Protein AF-A0AA38UYI7-F1 (afdb_monomer_lite)

Radius of gyration: 20.59 Å; chains: 1; bounding box: 42×34×47 Å

Organism: NCBI:txid2804962

Secondary structure (DSSP, 8-state):
-HHHHHHHHHHHHHHTSGGGGGGHHHHHHHHHHHHHHHHHHTT-S-SHHHHHHHHHHHHHHHHHHHTTHHHHS-SSSBTTBTS--HHHHHHHHHHHHHHHHTT--SSSSHHHHHHHHHTSPPPHHHHHHHHHHHT-HHHHHH-GGG-

Sequence (147 aa):
MGFLGGRQAALEKYSVHPEAEPHKSFYDERIAANGAFLTLYQGKSSKDDFFAKSHAHFNNIATFFKGPLLSYLPESGFIGGEIPGEDDYHLGAWLTRIAASVGAKNKDDAIPAFEKGFGERVPAKIVSYWKAWTERPSWIKVYPELH

Foldseek 3Di:
DCPLVVQLVVLVVVCPDPVNVVVNVVSVVSNVVSVVVVCVVVVNDDCPVVVVVVVVVLLVVLVCQQPVVVVQFDQAAESVPPDHDPVLVVVLVVLVVVQVVLPQQALVCSQVSSCNSSVHHGDPSVVRSSVNSCPDPVNCVVCVRRD

pLDDT: mean 94.64, std 4.52, range [56.12, 98.06]

Structure (mmCIF, N/CA/C/O backbone):
data_AF-A0AA38UYI7-F1
#
_entry.id   AF-A0AA38UYI7-F1
#
loop_
_atom_site.group_PDB
_atom_site.id
_atom_site.type_symbol
_atom_site.label_atom_id
_atom_site.label_alt_id
_atom_site.label_comp_id
_atom_site.label_asym_id
_atom_site.label_entity_id
_atom_site.label_seq_id
_atom_site.pdbx_PDB_ins_code
_atom_site.Cartn_x
_atom_site.Cartn_y
_atom_site.Cartn_z
_atom_site.occupancy
_atom_site.B_iso_or_equiv
_atom_site.auth_seq_id
_atom_site.auth_comp_id
_atom_site.auth_asym_id
_atom_site.auth_atom_id
_atom_site.pdbx_PDB_model_num
ATOM 1 N N . MET A 1 1 ? 18.189 9.805 -12.048 1.00 56.12 1 MET A N 1
ATOM 2 C CA . MET A 1 1 ? 17.920 8.794 -13.102 1.00 56.12 1 MET A CA 1
ATOM 3 C C . MET A 1 1 ? 18.726 7.490 -12.952 1.00 56.12 1 MET A C 1
ATOM 5 O O . MET A 1 1 ? 18.570 6.612 -13.791 1.00 56.12 1 MET A O 1
ATOM 9 N N . GLY A 1 2 ? 19.548 7.311 -11.902 1.00 73.94 2 GLY A N 1
ATOM 10 C CA . GLY A 1 2 ? 20.475 6.169 -11.807 1.00 73.94 2 GLY A CA 1
ATOM 11 C C . GLY A 1 2 ? 19.822 4.791 -11.641 1.00 73.94 2 GLY A C 1
ATOM 12 O O . GLY A 1 2 ? 20.306 3.833 -12.227 1.00 73.94 2 GLY A O 1
ATOM 13 N N . PHE A 1 3 ? 18.702 4.686 -10.915 1.00 87.31 3 PHE A N 1
ATOM 14 C CA . PHE A 1 3 ? 18.073 3.386 -10.653 1.00 87.31 3 PHE A CA 1
ATOM 15 C C . PHE A 1 3 ? 17.451 2.756 -11.911 1.00 87.31 3 PHE A C 1
ATOM 17 O O . PHE A 1 3 ? 17.897 1.700 -12.346 1.00 87.31 3 PHE A O 1
ATOM 24 N N . LEU A 1 4 ? 16.459 3.411 -12.533 1.00 93.25 4 LEU A N 1
ATOM 25 C CA . LEU A 1 4 ? 15.766 2.858 -13.708 1.00 93.25 4 LEU A CA 1
ATOM 26 C C . LEU A 1 4 ? 16.696 2.722 -14.922 1.00 93.25 4 LEU A C 1
ATOM 28 O O . LEU A 1 4 ? 16.649 1.705 -15.607 1.00 93.25 4 LEU A O 1
ATOM 32 N N . GLY A 1 5 ? 17.561 3.714 -15.164 1.00 95.25 5 GLY A N 1
ATOM 33 C CA . GLY A 1 5 ? 18.521 3.677 -16.269 1.00 95.25 5 GLY A CA 1
ATOM 34 C C . GLY A 1 5 ? 19.604 2.617 -16.072 1.00 95.25 5 GLY A C 1
ATOM 35 O O . GLY A 1 5 ? 19.860 1.828 -16.975 1.00 95.25 5 GLY A O 1
ATOM 36 N N . GLY A 1 6 ? 20.195 2.541 -14.874 1.00 95.81 6 GLY A N 1
ATOM 37 C CA . GLY A 1 6 ? 21.200 1.525 -14.554 1.00 95.81 6 GLY A CA 1
ATOM 38 C C . GLY A 1 6 ? 20.627 0.109 -14.599 1.00 95.81 6 GLY A C 1
ATOM 39 O O . GLY A 1 6 ? 21.257 -0.795 -15.143 1.00 95.81 6 GLY A O 1
ATOM 40 N N . ARG A 1 7 ? 19.395 -0.076 -14.106 1.00 95.94 7 ARG A N 1
ATOM 41 C CA . ARG A 1 7 ? 18.682 -1.353 -14.215 1.00 95.94 7 ARG A CA 1
ATOM 42 C C . ARG A 1 7 ? 18.395 -1.726 -15.666 1.00 95.94 7 ARG A C 1
ATOM 44 O O . ARG A 1 7 ? 18.592 -2.884 -16.014 1.00 95.94 7 ARG A O 1
ATOM 51 N N . GLN A 1 8 ? 17.972 -0.772 -16.498 1.00 97.56 8 GLN A N 1
ATOM 52 C CA . GLN A 1 8 ? 17.730 -1.018 -17.922 1.00 97.56 8 GLN A CA 1
ATOM 53 C C . GLN A 1 8 ? 19.004 -1.508 -18.613 1.00 97.56 8 GLN A C 1
ATOM 55 O O . GLN A 1 8 ? 19.001 -2.579 -19.212 1.00 97.56 8 GLN A O 1
ATOM 60 N N . ALA A 1 9 ? 20.107 -0.778 -18.432 1.00 97.31 9 ALA A N 1
ATOM 61 C CA . ALA A 1 9 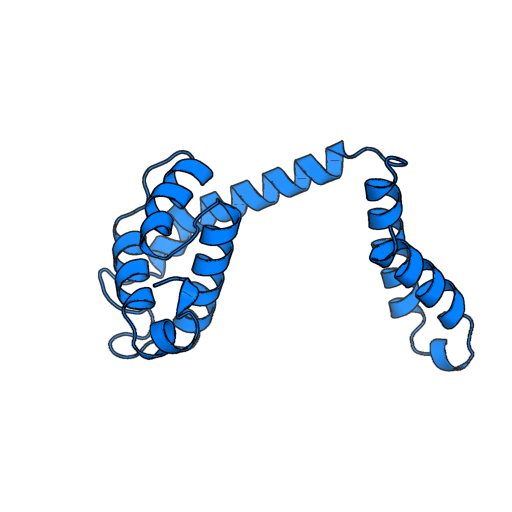? 21.397 -1.131 -19.014 1.00 97.31 9 ALA A CA 1
ATOM 62 C C . ALA A 1 9 ? 21.896 -2.505 -18.535 1.00 97.31 9 ALA A C 1
ATOM 64 O O . ALA A 1 9 ? 22.449 -3.270 -19.319 1.00 97.31 9 ALA A O 1
ATOM 65 N N . ALA A 1 10 ? 21.686 -2.843 -17.258 1.00 97.00 10 ALA A N 1
ATOM 66 C CA . ALA A 1 10 ? 22.039 -4.158 -16.730 1.00 97.00 10 ALA A CA 1
ATOM 67 C C . ALA A 1 10 ? 21.184 -5.275 -17.345 1.00 97.00 10 ALA A C 1
ATOM 69 O O . ALA A 1 10 ? 21.725 -6.309 -17.721 1.00 97.00 10 ALA A O 1
ATOM 70 N N . LEU A 1 11 ? 19.869 -5.079 -17.466 1.00 97.44 11 LEU A N 1
ATOM 71 C CA . LEU A 1 11 ? 18.978 -6.068 -18.075 1.00 97.44 11 LEU A CA 1
ATOM 72 C C . LEU A 1 11 ? 19.356 -6.331 -19.536 1.00 97.44 11 LEU A C 1
ATOM 74 O O . LEU A 1 11 ? 19.518 -7.486 -19.915 1.00 97.44 11 LEU A O 1
ATOM 78 N N . GLU A 1 12 ? 19.570 -5.274 -20.318 1.00 97.50 12 GLU A N 1
ATOM 79 C CA . GLU A 1 12 ? 19.998 -5.371 -21.718 1.00 97.50 12 GLU A CA 1
ATOM 80 C C . GLU A 1 12 ? 21.356 -6.068 -21.834 1.00 97.50 12 GLU A C 1
ATOM 82 O O . GLU A 1 12 ? 21.482 -7.039 -22.579 1.00 97.50 12 GLU A O 1
ATOM 87 N N . LYS A 1 13 ? 22.341 -5.648 -21.026 1.00 97.75 13 LYS A N 1
ATOM 88 C CA . LYS A 1 13 ? 23.672 -6.264 -20.988 1.00 97.75 13 LYS A CA 1
ATOM 89 C C . LYS A 1 13 ? 23.602 -7.751 -20.661 1.00 97.75 13 LYS A C 1
ATOM 91 O O . LYS A 1 13 ? 24.287 -8.534 -21.307 1.00 97.75 13 LYS A O 1
ATOM 96 N N . TYR A 1 14 ? 22.838 -8.132 -19.636 1.00 97.56 14 TYR A N 1
ATOM 97 C CA . TYR A 1 14 ? 22.894 -9.501 -19.140 1.00 97.56 14 TYR A CA 1
ATOM 98 C C . TYR A 1 14 ? 21.985 -10.474 -19.900 1.00 97.56 14 TYR A C 1
ATOM 100 O O . TYR A 1 14 ? 22.267 -11.667 -19.922 1.00 97.56 14 TYR A O 1
ATOM 108 N N . SER A 1 15 ? 20.939 -9.973 -20.562 1.00 97.44 15 SER A N 1
ATOM 109 C CA . SER A 1 15 ? 19.979 -10.793 -21.317 1.00 97.44 15 SER A CA 1
ATOM 110 C C . SER A 1 15 ? 20.571 -11.546 -22.514 1.00 97.44 15 SER A C 1
ATOM 112 O O . SER A 1 15 ? 19.960 -12.497 -22.989 1.00 97.44 15 SER A O 1
ATOM 114 N N . VAL A 1 16 ? 21.745 -11.131 -23.000 1.00 96.94 16 VAL A N 1
ATOM 115 C CA . VAL A 1 16 ? 22.401 -11.716 -24.182 1.00 96.94 16 VAL A CA 1
ATOM 116 C C . VAL A 1 16 ? 23.457 -12.770 -23.841 1.00 96.94 16 VAL A C 1
ATOM 118 O O . VAL A 1 16 ? 24.066 -13.333 -24.749 1.00 96.94 16 VAL A O 1
ATOM 121 N N . HIS A 1 17 ? 23.718 -13.027 -22.556 1.00 97.25 17 HIS A N 1
ATOM 122 C CA . HIS A 1 17 ? 24.643 -14.087 -22.162 1.00 97.25 17 HIS A CA 1
ATOM 123 C C . HIS A 1 17 ? 24.023 -15.477 -22.375 1.00 97.25 17 HIS A C 1
ATOM 125 O O . HIS A 1 17 ? 22.813 -15.626 -22.196 1.00 97.25 17 HIS A O 1
ATOM 131 N N . PRO A 1 18 ? 24.830 -16.513 -22.673 1.00 97.38 18 PRO A N 1
ATOM 132 C CA . PRO A 1 18 ? 24.338 -17.889 -22.792 1.00 97.38 18 PRO A CA 1
ATOM 133 C C . PRO A 1 18 ? 23.558 -18.366 -21.556 1.00 97.38 18 PRO A C 1
ATOM 135 O O . PRO A 1 18 ? 22.539 -19.038 -21.670 1.00 97.38 18 PRO A O 1
ATOM 138 N N . GLU A 1 19 ? 23.978 -17.957 -20.358 1.00 96.50 19 GLU A N 1
ATOM 139 C CA . GLU A 1 19 ? 23.327 -18.309 -19.093 1.00 96.50 19 GLU A CA 1
ATOM 140 C C . GLU A 1 19 ? 21.924 -17.696 -18.937 1.00 96.50 19 GLU A C 1
ATOM 142 O O . GLU A 1 19 ? 21.135 -18.158 -18.112 1.00 96.50 19 GLU A O 1
ATOM 147 N N . ALA A 1 20 ? 21.593 -16.661 -19.716 1.00 95.62 20 ALA A N 1
ATOM 148 C CA . ALA A 1 20 ? 20.277 -16.029 -19.709 1.00 95.62 20 ALA A CA 1
ATOM 149 C C . ALA A 1 20 ? 19.260 -16.751 -20.607 1.00 95.62 20 ALA A C 1
ATOM 151 O O . ALA A 1 20 ? 18.060 -16.511 -20.466 1.00 95.62 20 ALA A O 1
ATOM 152 N N . GLU A 1 21 ? 19.705 -17.648 -21.494 1.00 96.38 21 GLU A N 1
ATOM 153 C CA . GLU A 1 21 ? 18.848 -18.342 -22.462 1.00 96.38 21 GLU A CA 1
ATOM 154 C C . GLU A 1 21 ? 17.688 -19.116 -21.799 1.00 96.38 21 GLU A C 1
ATOM 156 O O . GLU A 1 21 ? 16.538 -18.904 -22.199 1.00 96.38 21 GLU A O 1
ATOM 161 N N . PRO A 1 22 ? 17.898 -19.886 -20.706 1.00 98.06 22 PRO A N 1
ATOM 162 C CA . PRO A 1 22 ? 16.802 -20.550 -19.990 1.00 98.06 22 PRO A CA 1
ATOM 163 C C . PRO A 1 22 ? 15.818 -19.579 -19.315 1.00 98.06 22 PRO A C 1
ATOM 165 O O . PRO A 1 22 ? 14.724 -19.972 -18.912 1.00 98.06 22 PRO A O 1
ATOM 168 N N . HIS A 1 23 ? 16.197 -18.306 -19.172 1.00 97.12 23 HIS A N 1
ATOM 169 C CA . HIS A 1 23 ? 15.441 -17.259 -18.484 1.00 97.12 23 HIS A CA 1
ATOM 170 C C . HIS A 1 23 ? 14.968 -16.152 -19.430 1.00 97.12 23 HIS A C 1
ATOM 172 O O . HIS A 1 23 ? 14.602 -15.065 -18.975 1.00 97.12 23 HIS A O 1
ATOM 178 N N . LYS A 1 24 ? 14.941 -16.411 -20.741 1.00 96.19 24 LYS A N 1
ATOM 179 C CA . LYS A 1 24 ? 14.618 -15.399 -21.750 1.00 96.19 24 LYS A CA 1
ATOM 180 C C . LYS A 1 24 ? 13.301 -14.660 -21.475 1.00 96.19 24 LYS A C 1
ATOM 182 O O . LYS A 1 24 ? 13.294 -13.434 -21.507 1.00 96.19 24 LYS A O 1
ATOM 187 N N . SER A 1 25 ? 12.229 -15.377 -21.116 1.00 97.50 25 SER A N 1
ATOM 188 C CA . SER A 1 25 ? 10.927 -14.755 -20.789 1.00 97.50 25 SER A CA 1
ATOM 189 C C . SER A 1 25 ? 11.048 -13.746 -19.650 1.00 97.50 25 SER A C 1
ATOM 191 O O . SER A 1 25 ? 10.542 -12.632 -19.743 1.00 97.50 25 SER A O 1
ATOM 193 N N . PHE A 1 26 ? 11.787 -14.102 -18.593 1.00 96.62 26 PHE A N 1
ATOM 194 C CA . PHE A 1 26 ? 12.014 -13.200 -17.470 1.00 96.62 26 PHE A CA 1
ATOM 195 C C . PHE A 1 26 ? 12.744 -11.931 -17.920 1.00 96.62 26 PHE A C 1
ATOM 197 O O . PHE A 1 26 ? 12.328 -10.831 -17.563 1.00 96.62 26 PHE A O 1
ATOM 204 N N . TYR A 1 27 ? 13.819 -12.053 -18.704 1.00 98.00 27 TYR A N 1
ATOM 205 C CA . TYR A 1 27 ? 14.550 -10.879 -19.184 1.00 98.00 27 TYR A CA 1
ATOM 206 C C . TYR A 1 27 ? 13.692 -9.999 -20.091 1.00 98.00 27 TYR A C 1
ATOM 208 O O . TYR A 1 27 ? 13.635 -8.793 -19.854 1.00 98.00 27 TYR A O 1
ATOM 216 N N . ASP A 1 28 ? 12.983 -10.586 -21.054 1.00 97.69 28 ASP A N 1
ATOM 217 C CA . ASP A 1 28 ? 12.119 -9.851 -21.982 1.00 97.69 28 ASP A CA 1
ATOM 218 C C . ASP A 1 28 ? 11.036 -9.060 -21.223 1.00 97.69 28 ASP A C 1
ATOM 220 O O . ASP A 1 28 ? 10.878 -7.852 -21.425 1.00 97.69 28 ASP A O 1
ATOM 224 N N . GLU A 1 29 ? 10.352 -9.703 -20.270 1.00 97.75 29 GLU A N 1
ATOM 225 C CA . GLU A 1 29 ? 9.341 -9.058 -19.424 1.00 97.75 29 GLU A CA 1
ATOM 226 C C . GLU A 1 29 ? 9.934 -7.929 -18.572 1.00 97.75 29 GLU A C 1
ATOM 228 O O . GLU A 1 29 ? 9.344 -6.851 -18.444 1.00 97.75 29 GLU A O 1
ATOM 233 N N . ARG A 1 30 ? 11.116 -8.145 -17.979 1.00 97.12 30 ARG A N 1
ATOM 234 C CA . ARG A 1 30 ? 11.768 -7.140 -17.127 1.00 97.12 30 ARG A CA 1
ATOM 235 C C . ARG A 1 30 ? 12.294 -5.955 -17.928 1.00 97.12 30 ARG A C 1
ATOM 237 O O . ARG A 1 30 ? 12.166 -4.832 -17.438 1.00 97.12 30 ARG A O 1
ATOM 244 N N . ILE A 1 31 ? 12.848 -6.184 -19.119 1.00 97.88 31 ILE A N 1
ATOM 245 C CA . ILE A 1 31 ? 13.292 -5.139 -20.055 1.00 97.88 31 ILE A CA 1
ATOM 246 C C . ILE A 1 31 ? 12.096 -4.283 -20.464 1.00 97.88 31 ILE A C 1
ATOM 248 O O . ILE A 1 31 ? 12.159 -3.059 -20.344 1.00 97.88 31 ILE A O 1
ATOM 252 N N . ALA A 1 32 ? 10.992 -4.915 -20.874 1.00 97.44 32 ALA A N 1
ATOM 253 C CA . ALA A 1 32 ? 9.780 -4.208 -21.273 1.00 97.44 32 ALA A CA 1
ATOM 254 C C . ALA A 1 32 ? 9.202 -3.378 -20.116 1.00 97.44 32 ALA A C 1
ATOM 256 O O . ALA A 1 32 ? 8.969 -2.176 -20.263 1.00 97.44 32 ALA A O 1
ATOM 257 N N . ALA A 1 33 ? 9.032 -3.988 -18.938 1.00 94.62 33 ALA A N 1
ATOM 258 C CA . ALA A 1 33 ? 8.463 -3.308 -17.779 1.00 94.62 33 ALA A CA 1
ATOM 259 C C . ALA A 1 33 ? 9.343 -2.143 -17.297 1.00 94.62 33 ALA A C 1
ATOM 261 O O . ALA A 1 33 ? 8.849 -1.032 -17.098 1.00 94.62 33 ALA A O 1
ATOM 262 N N . ASN A 1 34 ? 10.650 -2.362 -17.118 1.00 96.69 34 ASN A N 1
ATOM 263 C CA . ASN A 1 34 ? 11.556 -1.317 -16.640 1.00 96.69 34 ASN A CA 1
ATOM 264 C C . ASN A 1 34 ? 11.719 -0.185 -17.671 1.00 96.69 34 ASN A C 1
ATOM 266 O O . ASN A 1 34 ? 11.722 0.986 -17.284 1.00 96.69 34 ASN A O 1
ATOM 270 N N . GLY A 1 35 ? 11.777 -0.513 -18.966 1.00 95.75 35 GLY A N 1
ATOM 271 C CA . GLY A 1 35 ? 11.837 0.460 -20.057 1.00 95.75 35 GLY A CA 1
ATOM 272 C C . GLY A 1 35 ? 10.589 1.343 -20.134 1.00 95.75 35 GLY A C 1
ATOM 273 O O . GLY A 1 35 ? 10.704 2.563 -20.282 1.00 95.75 35 GLY A O 1
ATOM 274 N N . ALA A 1 36 ? 9.398 0.767 -19.941 1.00 92.75 36 ALA A N 1
ATOM 275 C CA . ALA A 1 36 ? 8.148 1.526 -19.866 1.00 92.75 36 ALA A CA 1
ATOM 276 C C . ALA A 1 36 ? 8.162 2.545 -18.709 1.00 92.75 36 ALA A C 1
ATOM 278 O O . ALA A 1 36 ? 7.831 3.714 -18.899 1.00 92.75 36 ALA A O 1
ATOM 279 N N . PHE A 1 37 ? 8.631 2.156 -17.518 1.00 92.19 37 PHE A N 1
ATOM 280 C CA . PHE A 1 37 ? 8.777 3.105 -16.406 1.00 92.19 37 PHE A CA 1
ATOM 281 C C . PHE A 1 37 ? 9.868 4.153 -16.650 1.00 92.19 37 PHE A C 1
ATOM 283 O O . PHE A 1 37 ? 9.702 5.317 -16.280 1.00 92.19 37 PHE A O 1
ATOM 290 N N . LEU A 1 38 ? 10.986 3.768 -17.270 1.00 94.75 38 LEU A N 1
ATOM 291 C CA . LEU A 1 38 ? 12.079 4.689 -17.578 1.00 94.75 38 LEU A CA 1
ATOM 292 C C . LEU A 1 38 ? 11.636 5.775 -18.564 1.00 94.75 38 LEU A C 1
ATOM 294 O O . LEU A 1 38 ? 11.936 6.948 -18.349 1.00 94.75 38 LEU A O 1
ATOM 298 N N . THR A 1 39 ? 10.910 5.399 -19.617 1.00 94.31 39 THR A N 1
ATOM 299 C CA . THR A 1 39 ? 10.382 6.347 -20.611 1.00 94.31 39 THR A CA 1
ATOM 300 C C . THR A 1 39 ? 9.366 7.306 -19.996 1.00 94.31 39 THR A C 1
ATOM 302 O O . THR A 1 39 ? 9.479 8.514 -20.222 1.00 94.31 39 THR A O 1
ATOM 305 N N . LEU A 1 40 ? 8.474 6.809 -19.132 1.00 93.25 40 LEU A N 1
ATOM 306 C CA . LEU A 1 40 ? 7.562 7.638 -18.342 1.00 93.25 40 LEU A CA 1
ATOM 307 C C . LEU A 1 40 ? 8.324 8.652 -17.476 1.00 93.25 40 LEU A C 1
ATOM 309 O O . LEU A 1 40 ? 8.038 9.847 -17.519 1.00 93.25 40 LEU A O 1
ATOM 313 N N . TYR A 1 41 ? 9.337 8.199 -16.732 1.00 90.75 41 TYR A N 1
ATOM 314 C CA . TYR A 1 41 ? 10.132 9.064 -15.851 1.00 90.75 41 TYR A CA 1
ATOM 315 C C . TYR A 1 41 ? 10.956 10.107 -16.623 1.00 90.75 41 TYR A C 1
ATOM 317 O O . TYR A 1 41 ? 11.226 11.196 -16.122 1.00 90.75 41 TYR A O 1
ATOM 325 N N . GLN A 1 42 ? 11.364 9.780 -17.849 1.00 92.81 42 GLN A N 1
ATOM 326 C CA . GLN A 1 42 ? 12.060 10.698 -18.751 1.00 92.81 42 GLN A CA 1
ATOM 327 C C . GLN A 1 42 ? 11.113 11.674 -19.469 1.00 92.81 42 GLN A C 1
ATOM 329 O O . GLN A 1 42 ? 11.592 12.498 -20.246 1.00 92.81 42 GLN A O 1
ATOM 334 N N . GLY A 1 43 ? 9.795 11.583 -19.249 1.00 92.31 43 GLY A N 1
ATOM 335 C CA . GLY A 1 43 ? 8.799 12.402 -19.945 1.00 92.31 43 GLY A CA 1
ATOM 336 C C . GLY A 1 43 ? 8.684 12.084 -21.439 1.00 92.31 43 GLY A C 1
ATOM 337 O O . GLY A 1 43 ? 8.235 12.925 -22.210 1.00 92.31 43 GLY A O 1
ATOM 338 N N . LYS A 1 44 ? 9.121 10.890 -21.857 1.00 93.75 44 LYS A N 1
ATOM 339 C CA . LYS A 1 44 ? 9.115 10.443 -23.261 1.00 93.75 44 LYS A CA 1
ATOM 340 C C . LYS A 1 44 ? 7.851 9.678 -23.649 1.00 93.75 44 LYS A C 1
ATOM 342 O O . LYS A 1 44 ? 7.671 9.367 -24.821 1.00 93.75 44 LYS A O 1
ATOM 347 N N . SER A 1 45 ? 6.992 9.365 -22.685 1.00 91.62 45 SER A N 1
ATOM 348 C CA . SER A 1 45 ? 5.671 8.780 -22.906 1.00 91.62 45 SER A CA 1
ATOM 349 C C . SER A 1 45 ? 4.605 9.627 -22.216 1.00 91.62 45 SER A C 1
ATOM 351 O O . SER A 1 45 ? 4.905 10.334 -21.249 1.00 91.62 45 SER A O 1
ATOM 353 N N . SER A 1 46 ? 3.353 9.538 -22.680 1.00 92.44 46 SER A N 1
ATOM 354 C CA . SER A 1 46 ? 2.237 10.125 -21.933 1.00 92.44 46 SER A CA 1
ATOM 355 C C . SER A 1 46 ? 2.143 9.495 -20.538 1.00 92.44 46 SER A C 1
ATOM 357 O O . SER A 1 46 ? 2.443 8.314 -20.341 1.00 92.44 46 SER A O 1
ATOM 359 N N . LYS A 1 47 ? 1.733 10.314 -19.570 1.00 93.44 47 LYS A N 1
ATOM 360 C CA . LYS A 1 47 ? 1.467 9.920 -18.183 1.00 93.44 47 LYS A CA 1
ATOM 361 C C . LYS A 1 47 ? -0.015 9.670 -17.911 1.00 93.44 47 LYS A C 1
ATOM 363 O O . LYS A 1 47 ? -0.349 9.242 -16.810 1.00 93.44 47 LYS A O 1
ATOM 368 N N . ASP A 1 48 ? -0.881 9.922 -18.889 1.00 93.81 48 ASP A N 1
ATOM 369 C CA . ASP A 1 48 ? -2.332 9.941 -18.691 1.00 93.81 48 ASP A CA 1
ATOM 370 C C . ASP A 1 48 ? -2.851 8.563 -18.281 1.00 93.81 48 ASP A C 1
ATOM 372 O O . ASP A 1 48 ? -3.479 8.437 -17.234 1.00 93.81 48 ASP A O 1
ATOM 376 N N . ASP A 1 49 ? -2.482 7.509 -19.014 1.00 91.06 49 ASP A N 1
ATOM 377 C CA . ASP A 1 49 ? -2.856 6.130 -18.674 1.00 91.06 49 ASP A CA 1
ATOM 378 C C . ASP A 1 49 ? -2.298 5.687 -17.318 1.00 91.06 49 ASP A C 1
ATOM 380 O O . ASP A 1 49 ? -2.953 4.960 -16.567 1.00 91.06 49 ASP A O 1
ATOM 384 N N . PHE A 1 50 ? -1.077 6.119 -16.989 1.00 91.38 50 PHE A N 1
ATOM 385 C CA . PHE A 1 50 ? -0.455 5.805 -15.707 1.00 91.38 50 PHE A CA 1
ATOM 386 C C . PHE A 1 50 ? -1.226 6.455 -14.552 1.00 91.38 50 PHE A C 1
ATOM 388 O O . PHE A 1 50 ? -1.528 5.792 -13.557 1.00 91.38 50 PHE A O 1
ATOM 395 N N . PHE A 1 51 ? -1.593 7.730 -14.689 1.00 94.44 51 PHE A N 1
ATOM 396 C CA . PHE A 1 51 ? -2.402 8.431 -13.697 1.00 94.44 51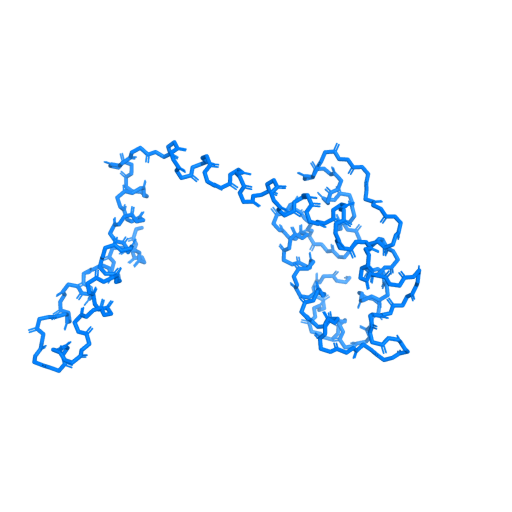 PHE A CA 1
ATOM 397 C C . PHE A 1 51 ? -3.826 7.893 -13.626 1.00 94.44 51 PHE A C 1
ATOM 399 O O . PHE A 1 51 ? -4.307 7.653 -12.522 1.00 94.44 51 PHE A O 1
ATOM 406 N N . ALA A 1 52 ? -4.469 7.602 -14.757 1.00 96.12 52 ALA A N 1
ATOM 407 C CA . ALA A 1 52 ? -5.793 6.989 -14.787 1.00 96.12 52 ALA A CA 1
ATOM 408 C C . ALA A 1 52 ? -5.811 5.653 -14.023 1.00 96.12 52 ALA A C 1
ATOM 410 O O . ALA A 1 52 ? -6.655 5.453 -13.147 1.00 96.12 52 ALA A O 1
ATOM 411 N N . LYS A 1 53 ? -4.831 4.771 -14.268 1.00 95.31 53 LYS A N 1
ATOM 412 C CA . LYS A 1 53 ? -4.686 3.505 -13.527 1.00 95.31 53 LYS A CA 1
ATOM 413 C C . LYS A 1 53 ? -4.381 3.727 -12.047 1.00 95.31 53 LYS A C 1
ATOM 415 O O . LYS A 1 53 ? -4.959 3.050 -11.202 1.00 95.31 53 LYS A O 1
ATOM 420 N N . SER A 1 54 ? -3.516 4.687 -11.725 1.00 94.06 54 SER A N 1
ATOM 421 C CA . SER A 1 54 ? -3.175 5.019 -10.335 1.00 94.06 54 SER A CA 1
ATOM 422 C C . SER A 1 54 ? -4.398 5.513 -9.555 1.00 94.06 54 SER A C 1
ATOM 424 O O . SER A 1 54 ? -4.648 5.048 -8.444 1.00 94.06 54 SER A O 1
ATOM 426 N N . HIS A 1 55 ? -5.206 6.389 -10.158 1.00 95.19 55 HIS A N 1
ATOM 427 C CA . HIS A 1 55 ? -6.473 6.843 -9.587 1.00 95.19 55 HIS A CA 1
ATOM 428 C C . HIS A 1 55 ? -7.470 5.693 -9.428 1.00 95.19 55 HIS A C 1
ATOM 430 O O . HIS A 1 55 ? -8.067 5.556 -8.364 1.00 95.19 55 HIS A O 1
ATOM 436 N N . ALA A 1 56 ? -7.611 4.825 -10.434 1.00 97.38 56 ALA A N 1
ATOM 437 C CA . ALA A 1 56 ? -8.484 3.655 -10.341 1.00 97.38 56 ALA A CA 1
ATOM 438 C C . ALA A 1 56 ? -8.067 2.711 -9.198 1.00 97.38 56 ALA A C 1
ATOM 440 O O . ALA A 1 56 ? -8.908 2.281 -8.412 1.00 97.38 56 ALA A O 1
ATOM 441 N N . HIS A 1 57 ? -6.770 2.430 -9.048 1.00 96.12 57 HIS A N 1
ATOM 442 C CA . HIS A 1 57 ? -6.260 1.621 -7.939 1.00 96.12 57 HIS A CA 1
ATOM 443 C C . HIS A 1 57 ? -6.525 2.266 -6.578 1.00 96.12 57 HIS A C 1
ATOM 445 O O . HIS A 1 57 ? -6.987 1.585 -5.663 1.00 96.12 57 HIS A O 1
ATOM 451 N N . PHE A 1 58 ? -6.290 3.572 -6.451 1.00 95.31 58 PHE A N 1
ATOM 452 C CA . PHE A 1 58 ? -6.568 4.296 -5.214 1.00 95.31 58 PHE A CA 1
ATOM 453 C C . PHE A 1 58 ? -8.065 4.274 -4.857 1.00 95.31 58 PHE A C 1
ATOM 455 O O . PHE A 1 58 ? -8.427 3.998 -3.714 1.00 95.31 58 PHE A O 1
ATOM 462 N N . ASN A 1 59 ? -8.944 4.454 -5.845 1.00 95.62 59 ASN A N 1
ATOM 463 C CA . ASN A 1 59 ? -10.393 4.369 -5.654 1.00 95.62 59 ASN A CA 1
ATOM 464 C C . ASN A 1 59 ? -10.847 2.960 -5.246 1.00 95.62 59 ASN A C 1
ATOM 466 O O . ASN A 1 59 ? -11.724 2.817 -4.391 1.00 95.62 59 ASN A O 1
ATOM 470 N N . ASN A 1 60 ? -10.234 1.911 -5.802 1.00 97.12 60 ASN A N 1
ATOM 471 C CA . ASN A 1 60 ? -10.521 0.530 -5.408 1.00 97.12 60 ASN A CA 1
ATOM 472 C C . ASN A 1 60 ? -10.117 0.264 -3.951 1.00 97.12 60 ASN A C 1
ATOM 474 O O . ASN A 1 60 ? -10.869 -0.379 -3.222 1.00 97.12 60 ASN A O 1
ATOM 478 N N . ILE A 1 61 ? -8.973 0.799 -3.508 1.00 96.44 61 ILE A N 1
ATOM 479 C CA . ILE A 1 61 ? -8.540 0.733 -2.104 1.00 96.44 61 ILE A CA 1
ATOM 480 C C . ILE A 1 61 ? -9.564 1.420 -1.198 1.00 96.44 61 ILE A C 1
ATOM 482 O O . ILE A 1 61 ? -10.013 0.814 -0.227 1.00 96.44 61 ILE A O 1
ATOM 486 N N . ALA A 1 62 ? -9.974 2.646 -1.536 1.00 95.81 62 ALA A N 1
ATOM 487 C CA . ALA A 1 62 ? -10.973 3.384 -0.766 1.00 95.81 62 ALA A CA 1
ATOM 488 C C . ALA A 1 62 ? -12.316 2.631 -0.706 1.00 95.81 62 ALA A C 1
ATOM 490 O O . ALA A 1 62 ? -12.954 2.573 0.344 1.00 95.81 62 ALA A O 1
ATOM 491 N N . THR A 1 63 ? -12.725 2.010 -1.816 1.00 96.38 63 THR A N 1
ATOM 492 C CA . THR A 1 63 ? -13.952 1.202 -1.897 1.00 96.38 63 THR A CA 1
ATOM 493 C C . THR A 1 63 ? -13.867 -0.030 -1.002 1.00 96.38 63 THR A C 1
ATOM 495 O O . THR A 1 63 ? -14.773 -0.270 -0.206 1.00 96.38 63 THR A O 1
ATOM 498 N N . PHE A 1 64 ? -12.769 -0.789 -1.083 1.00 97.06 64 PHE A N 1
ATOM 499 C CA . PHE A 1 64 ? -12.540 -1.957 -0.234 1.00 97.06 64 PHE A CA 1
ATOM 500 C C . PHE A 1 64 ? -12.533 -1.581 1.253 1.00 97.06 64 PHE A C 1
ATOM 502 O O . PHE A 1 64 ? -13.242 -2.199 2.046 1.00 97.06 64 PHE A O 1
ATOM 509 N N . PHE A 1 65 ? -11.779 -0.534 1.604 1.00 96.56 65 PHE A N 1
ATOM 510 C CA . PHE A 1 65 ? -11.630 -0.028 2.966 1.00 96.56 65 PHE A CA 1
ATOM 511 C C . PHE A 1 65 ? -12.979 0.346 3.586 1.00 96.56 65 PHE A C 1
ATOM 513 O O . PHE A 1 65 ? -13.262 -0.042 4.713 1.00 96.56 65 PHE A O 1
ATOM 520 N N . LYS A 1 66 ? -13.834 1.065 2.850 1.00 92.94 66 LYS A N 1
ATOM 521 C CA . LYS A 1 66 ? -15.108 1.586 3.374 1.00 92.94 66 LYS A CA 1
ATOM 522 C C . LYS A 1 66 ? -16.268 0.590 3.319 1.00 92.94 66 LYS A C 1
ATOM 524 O O . LYS A 1 66 ? -17.272 0.818 3.985 1.00 92.94 66 LYS A O 1
ATOM 529 N N . GLY A 1 67 ? -16.160 -0.473 2.524 1.00 95.38 67 GLY A N 1
ATOM 530 C CA . GLY A 1 67 ? -17.240 -1.438 2.323 1.00 95.38 67 GLY A CA 1
ATOM 531 C C . GLY A 1 67 ? -16.827 -2.854 2.721 1.00 95.38 67 GLY A C 1
ATOM 532 O O . GLY A 1 67 ? -16.983 -3.213 3.888 1.00 95.38 67 GLY A O 1
ATOM 533 N N . PRO A 1 68 ? -16.311 -3.669 1.781 1.00 97.00 68 PRO A N 1
ATOM 534 C CA . PRO A 1 68 ? -15.993 -5.079 2.011 1.00 97.00 68 PRO A CA 1
ATOM 535 C C . PRO A 1 68 ? -15.186 -5.364 3.280 1.00 97.00 68 PRO A C 1
ATOM 537 O O . PRO A 1 68 ? -15.506 -6.317 3.988 1.00 97.00 68 PRO A O 1
ATOM 540 N N . LEU A 1 69 ? -14.192 -4.529 3.606 1.00 96.81 69 LEU A N 1
ATOM 541 C CA . LEU A 1 69 ? -13.359 -4.711 4.795 1.00 96.81 69 LEU A CA 1
ATOM 542 C C . LEU A 1 69 ? -14.192 -4.799 6.084 1.00 96.81 69 LEU A C 1
ATOM 544 O O . LEU A 1 69 ? -13.896 -5.608 6.958 1.00 96.81 69 LEU A O 1
ATOM 548 N N . LEU A 1 70 ? -15.275 -4.025 6.186 1.00 96.69 70 LEU A N 1
ATOM 549 C CA . LEU A 1 70 ? -16.118 -3.975 7.383 1.00 96.69 70 LEU A CA 1
ATOM 550 C C . LEU A 1 70 ? -16.799 -5.310 7.706 1.00 96.69 70 LEU A C 1
ATOM 552 O O . LEU A 1 70 ? -17.131 -5.545 8.866 1.00 96.69 70 LEU A O 1
ATOM 556 N N . SER A 1 71 ? -17.006 -6.166 6.700 1.00 96.38 71 SER A N 1
ATOM 557 C CA . SER A 1 71 ? -17.596 -7.498 6.887 1.00 96.38 71 SER A CA 1
ATOM 558 C C . SER A 1 71 ? -16.632 -8.505 7.520 1.00 96.38 71 SER A C 1
ATOM 560 O O . SER A 1 71 ? -17.084 -9.476 8.118 1.00 96.38 71 SER A O 1
ATOM 562 N N . TYR A 1 72 ? -15.324 -8.246 7.434 1.00 95.31 72 TYR A N 1
ATOM 563 C CA . TYR A 1 72 ? -14.280 -9.079 8.035 1.00 95.31 72 TYR A CA 1
ATOM 564 C C . TYR A 1 72 ? -13.876 -8.597 9.431 1.00 95.31 72 TYR A C 1
ATOM 566 O O . TYR A 1 72 ? -13.310 -9.362 10.206 1.00 95.31 72 TYR A O 1
ATOM 574 N N . LEU A 1 73 ? -14.145 -7.327 9.755 1.00 96.94 73 LEU A N 1
ATOM 575 C CA . LEU A 1 73 ? -13.748 -6.746 11.031 1.00 96.94 73 LEU A CA 1
ATOM 576 C C . LEU A 1 73 ? -14.725 -7.111 12.160 1.00 96.94 73 LEU A C 1
ATOM 578 O O . LEU A 1 73 ? -15.946 -6.941 12.001 1.00 96.94 73 LEU A O 1
ATOM 582 N N . PRO A 1 74 ? -14.210 -7.517 13.336 1.00 94.56 74 PRO A N 1
ATOM 583 C CA . PRO A 1 74 ? -15.039 -7.656 14.525 1.00 94.56 74 PRO A CA 1
ATOM 584 C C . PRO A 1 74 ? -15.566 -6.283 14.972 1.00 94.56 74 PRO A C 1
ATOM 586 O O . PRO A 1 74 ? -15.080 -5.235 14.543 1.00 94.56 74 PRO A O 1
ATOM 589 N N . GLU A 1 75 ? -16.553 -6.268 15.869 1.00 90.62 75 GLU A N 1
ATOM 590 C CA . GLU A 1 75 ? -16.987 -5.015 16.514 1.00 90.62 75 GLU A CA 1
ATOM 591 C C . GLU A 1 75 ? -15.859 -4.380 17.348 1.00 90.62 75 GLU A C 1
ATOM 593 O O . GLU A 1 75 ? -15.765 -3.158 17.456 1.00 90.62 75 GLU A O 1
ATOM 598 N N . SER A 1 76 ? -14.985 -5.215 17.915 1.00 90.12 76 SER A N 1
ATOM 599 C CA . SER A 1 76 ? -13.800 -4.808 18.669 1.00 90.12 76 SER A CA 1
ATOM 600 C C . SER A 1 76 ? -12.757 -5.924 18.687 1.00 90.12 76 SER A C 1
ATOM 602 O O . SER A 1 76 ? -13.129 -7.097 18.703 1.00 90.12 76 SER A O 1
ATOM 604 N N . GLY A 1 77 ? -11.475 -5.569 18.780 1.00 92.88 77 GLY A N 1
ATOM 605 C CA . GLY A 1 77 ? -10.374 -6.536 18.857 1.00 92.88 77 GLY A CA 1
ATOM 606 C C . GLY A 1 77 ? -9.843 -6.937 17.481 1.00 92.88 77 GLY A C 1
ATOM 607 O O . GLY A 1 77 ? -9.748 -6.093 16.589 1.00 92.88 77 GLY A O 1
ATOM 608 N N . PHE A 1 78 ? -9.475 -8.209 17.330 1.00 96.69 78 PHE A N 1
ATOM 609 C CA . PHE A 1 78 ? -8.786 -8.749 16.155 1.00 96.69 78 PHE A CA 1
ATOM 610 C C . PHE A 1 78 ? -9.661 -9.736 15.379 1.00 96.69 78 PHE A C 1
ATOM 612 O O . PHE A 1 78 ? -10.574 -10.342 15.941 1.00 96.69 78 PHE A O 1
ATOM 619 N N . ILE A 1 79 ? -9.362 -9.930 14.095 1.00 96.94 79 ILE A N 1
ATOM 620 C CA . ILE A 1 79 ? -10.003 -10.934 13.235 1.00 96.94 79 ILE A CA 1
ATOM 621 C C . ILE A 1 79 ? -9.799 -12.334 13.834 1.00 96.94 79 ILE A C 1
ATOM 623 O O . ILE A 1 79 ? -10.743 -13.117 13.907 1.00 96.94 79 ILE A O 1
ATOM 627 N N . GLY A 1 80 ? -8.599 -12.615 14.353 1.00 95.31 80 GLY A N 1
ATOM 628 C CA . GLY A 1 80 ? -8.279 -13.852 15.073 1.00 95.31 80 GLY A CA 1
ATOM 629 C C . GLY A 1 80 ? -8.925 -14.001 16.461 1.00 95.31 80 GLY A C 1
ATOM 630 O O . GLY A 1 80 ? -8.751 -15.036 17.104 1.00 95.31 80 GLY A O 1
ATOM 631 N N . GLY A 1 81 ? -9.678 -13.003 16.939 1.00 93.75 81 GLY A N 1
ATOM 632 C CA . GLY A 1 81 ? -10.302 -12.997 18.263 1.00 93.75 81 GLY A CA 1
ATOM 633 C C . GLY A 1 81 ? -9.414 -12.370 19.341 1.00 93.75 81 GLY A C 1
ATOM 634 O O . GLY A 1 81 ? -8.971 -11.231 19.203 1.00 93.75 81 GLY A O 1
ATOM 635 N N . GLU A 1 82 ? -9.192 -13.086 20.449 1.00 89.56 82 GLU A N 1
ATOM 636 C CA . GLU A 1 82 ? -8.391 -12.591 21.585 1.00 89.56 82 GLU A CA 1
ATOM 637 C C . GLU A 1 82 ? -6.926 -12.354 21.194 1.00 89.56 82 GLU A C 1
ATOM 639 O O . GLU A 1 82 ? -6.301 -11.377 21.611 1.00 89.56 82 GLU A O 1
ATOM 644 N N . ILE A 1 83 ? -6.391 -13.237 20.351 1.00 90.62 83 ILE A N 1
ATOM 645 C CA . ILE A 1 83 ? -5.027 -13.172 19.840 1.00 90.62 83 ILE A CA 1
ATOM 646 C C . ILE A 1 83 ? -5.109 -12.892 18.335 1.00 90.62 83 ILE A C 1
ATOM 648 O O . ILE A 1 83 ? -5.835 -13.597 17.635 1.00 90.62 83 ILE A O 1
ATOM 652 N N . PRO A 1 84 ? -4.373 -11.894 17.813 1.00 95.06 84 PRO A N 1
ATOM 653 C CA . PRO A 1 84 ? -4.362 -11.620 16.383 1.00 95.06 84 PRO A CA 1
ATOM 654 C C . PRO A 1 84 ? -3.798 -12.809 15.602 1.00 95.06 84 PRO A C 1
ATOM 656 O O . PRO A 1 84 ? -2.770 -13.379 15.978 1.00 95.06 84 PRO A O 1
ATOM 659 N N . GLY A 1 85 ? -4.472 -13.152 14.508 1.00 94.62 85 GLY A N 1
ATOM 660 C CA . GLY A 1 85 ? -4.091 -14.216 13.587 1.00 94.62 85 GLY A CA 1
ATOM 661 C C . GLY A 1 85 ? -3.325 -13.704 12.366 1.00 94.62 85 GLY A C 1
ATOM 662 O O . GLY A 1 85 ? -2.931 -12.539 12.290 1.00 94.62 85 GLY A O 1
ATOM 663 N N . GLU A 1 86 ? -3.130 -14.589 11.386 1.00 95.81 86 GLU A N 1
ATOM 664 C CA . GLU A 1 86 ? -2.459 -14.281 10.112 1.00 95.81 86 GLU A CA 1
ATOM 665 C C . GLU A 1 86 ? -3.096 -13.087 9.387 1.00 95.81 86 GLU A C 1
ATOM 667 O O . GLU A 1 86 ? -2.400 -12.148 8.986 1.00 95.81 86 GLU A O 1
ATOM 672 N N . ASP A 1 87 ? -4.427 -13.071 9.325 1.00 96.75 87 ASP A N 1
ATOM 673 C CA . ASP A 1 87 ? -5.204 -12.005 8.692 1.00 96.75 87 ASP A CA 1
ATOM 674 C C . ASP A 1 87 ? -4.934 -10.636 9.324 1.00 96.75 87 ASP A C 1
ATOM 676 O O . ASP A 1 87 ? -4.799 -9.633 8.618 1.00 96.75 87 ASP A O 1
ATOM 680 N N . ASP A 1 88 ? -4.772 -10.590 10.649 1.00 96.81 88 ASP A N 1
ATOM 681 C CA . ASP A 1 88 ? -4.493 -9.352 11.369 1.00 96.81 88 ASP A CA 1
ATOM 682 C C . ASP A 1 88 ? -3.107 -8.796 11.034 1.00 96.81 88 ASP A C 1
ATOM 684 O O . ASP A 1 88 ? -2.939 -7.581 10.893 1.00 96.81 88 ASP A O 1
ATOM 688 N N . TYR A 1 89 ? -2.107 -9.670 10.863 1.00 93.88 89 TYR A N 1
ATOM 689 C CA . TYR A 1 89 ? -0.762 -9.258 10.456 1.00 93.88 89 TYR A CA 1
ATOM 690 C C . TYR A 1 89 ? -0.761 -8.640 9.060 1.00 93.88 89 TYR A C 1
ATOM 692 O O . TYR A 1 89 ? -0.147 -7.585 8.855 1.00 93.88 89 TYR A O 1
ATOM 700 N N . HIS A 1 90 ? -1.469 -9.255 8.112 1.00 95.81 90 HIS A N 1
ATOM 701 C CA . HIS A 1 90 ? -1.595 -8.710 6.764 1.00 95.81 90 HIS A CA 1
ATOM 702 C C . HIS A 1 90 ? -2.378 -7.400 6.760 1.00 95.81 90 HIS A C 1
ATOM 704 O O . HIS A 1 90 ? -1.905 -6.410 6.189 1.00 95.81 90 HIS A O 1
ATOM 710 N N . LEU A 1 91 ? -3.529 -7.361 7.434 1.00 96.62 91 LEU A N 1
ATOM 711 C CA . LEU A 1 91 ? -4.376 -6.179 7.466 1.00 96.62 91 LEU A CA 1
ATOM 712 C C . LEU A 1 91 ? -3.702 -5.015 8.193 1.00 96.62 91 LEU A C 1
ATOM 714 O O . LEU A 1 91 ? -3.692 -3.901 7.676 1.00 96.62 91 LEU A O 1
ATOM 718 N N . GLY A 1 92 ? -3.096 -5.255 9.354 1.00 94.69 92 GLY A N 1
ATOM 719 C CA . GLY A 1 92 ? -2.399 -4.225 10.119 1.00 94.69 92 GLY A CA 1
ATOM 720 C C . GLY A 1 92 ? -1.238 -3.614 9.335 1.00 94.69 92 GLY A C 1
ATOM 721 O O . GLY A 1 92 ? -1.127 -2.393 9.223 1.00 94.69 92 GLY A O 1
ATOM 722 N N . ALA A 1 93 ? -0.412 -4.450 8.697 1.00 93.44 93 ALA A N 1
ATOM 723 C CA . ALA A 1 93 ? 0.695 -3.972 7.872 1.00 93.44 93 ALA A CA 1
ATOM 724 C C . ALA A 1 93 ? 0.222 -3.260 6.592 1.00 93.44 93 ALA A C 1
ATOM 726 O O . ALA A 1 93 ? 0.911 -2.366 6.087 1.00 93.44 93 ALA A O 1
ATOM 727 N N . TRP A 1 94 ? -0.923 -3.657 6.037 1.00 96.44 94 TRP A N 1
ATOM 728 C CA . TRP A 1 94 ? -1.546 -2.965 4.914 1.00 96.44 94 TRP A CA 1
ATOM 729 C C . TRP A 1 94 ? -2.088 -1.597 5.342 1.00 96.44 94 TRP A C 1
ATOM 731 O O . TRP A 1 94 ? -1.702 -0.592 4.744 1.00 96.44 94 TRP A O 1
ATOM 741 N N . LEU A 1 95 ? -2.879 -1.529 6.419 1.00 96.38 95 LEU A N 1
ATOM 742 C CA . LEU A 1 95 ? -3.454 -0.288 6.951 1.00 96.38 95 LEU A CA 1
ATOM 743 C C . LEU A 1 95 ? -2.380 0.75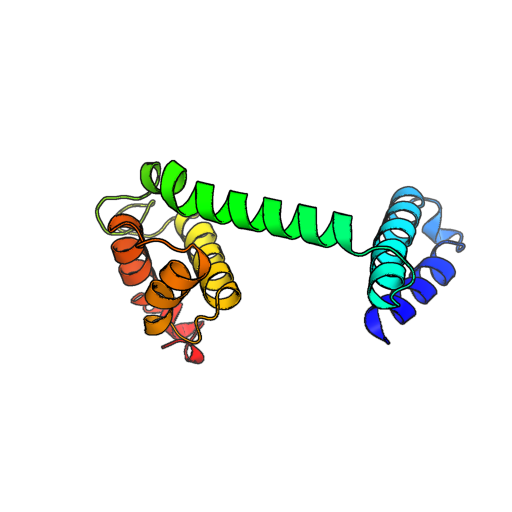6 7.246 1.00 96.38 95 LEU A C 1
ATOM 745 O O . LEU A 1 95 ? -2.523 1.899 6.821 1.00 96.38 95 LEU A O 1
ATOM 749 N N . THR A 1 96 ? -1.272 0.369 7.878 1.00 94.25 96 THR A N 1
ATOM 750 C CA . THR A 1 96 ? -0.172 1.300 8.169 1.00 94.25 96 THR A CA 1
ATOM 751 C C . THR A 1 96 ? 0.449 1.880 6.901 1.00 94.25 96 THR A C 1
ATOM 753 O O . THR A 1 96 ? 0.744 3.073 6.843 1.00 94.25 96 THR A O 1
ATOM 756 N N . ARG A 1 97 ? 0.609 1.072 5.844 1.00 94.50 97 ARG A N 1
ATOM 757 C CA . ARG A 1 97 ? 1.134 1.561 4.558 1.00 94.50 97 ARG A CA 1
ATOM 758 C C . ARG A 1 97 ? 0.149 2.482 3.851 1.00 94.50 97 ARG A C 1
ATOM 760 O O . ARG A 1 97 ? 0.576 3.479 3.268 1.00 94.50 97 ARG A O 1
ATOM 767 N N . ILE A 1 98 ? -1.146 2.173 3.903 1.00 96.31 98 ILE A N 1
ATOM 768 C CA . ILE A 1 98 ? -2.170 3.055 3.340 1.00 96.31 98 ILE A CA 1
ATOM 769 C C . ILE A 1 98 ? -2.206 4.373 4.116 1.00 96.31 98 ILE A C 1
ATOM 771 O O . ILE A 1 98 ? -2.150 5.414 3.473 1.00 96.31 98 ILE A O 1
ATOM 775 N N . ALA A 1 99 ? -2.185 4.340 5.455 1.00 96.31 99 ALA A N 1
ATOM 776 C CA . ALA A 1 99 ? -2.132 5.529 6.309 1.00 96.31 99 ALA A CA 1
ATOM 777 C C . ALA A 1 99 ? -0.955 6.437 5.923 1.00 96.31 99 ALA A C 1
ATOM 779 O O . ALA A 1 99 ? -1.147 7.618 5.636 1.00 96.31 99 ALA A O 1
ATOM 780 N N . ALA A 1 100 ? 0.252 5.872 5.820 1.00 95.00 100 ALA A N 1
ATOM 781 C CA . ALA A 1 100 ? 1.435 6.608 5.379 1.00 95.00 100 ALA A CA 1
ATOM 782 C C . ALA A 1 100 ? 1.272 7.182 3.958 1.00 95.00 100 ALA A C 1
ATOM 784 O O . ALA A 1 100 ? 1.624 8.334 3.707 1.00 95.00 100 ALA A O 1
ATOM 785 N N . SER A 1 101 ? 0.683 6.414 3.035 1.00 94.94 101 SER A N 1
ATOM 786 C CA . SER A 1 101 ? 0.451 6.846 1.647 1.00 94.94 101 SER A CA 1
ATOM 787 C C . SER A 1 101 ? -0.544 8.005 1.537 1.00 94.94 101 SER A C 1
ATOM 789 O O . SER A 1 101 ? -0.424 8.820 0.625 1.00 94.94 101 SER A O 1
ATOM 791 N N . VAL A 1 102 ? -1.501 8.106 2.466 1.00 95.75 102 VAL A N 1
ATOM 792 C CA . VAL A 1 102 ? -2.445 9.234 2.553 1.00 95.75 102 VAL A CA 1
ATOM 793 C C . VAL A 1 102 ? -1.950 10.370 3.461 1.00 95.75 102 VAL A C 1
ATOM 795 O O . VAL A 1 102 ? -2.645 11.370 3.636 1.00 95.75 102 VAL A O 1
ATOM 798 N N . GLY A 1 103 ? -0.723 10.265 3.984 1.00 96.12 103 GLY A N 1
ATOM 799 C CA . GLY A 1 103 ? -0.018 11.350 4.669 1.00 96.12 103 GLY A CA 1
ATOM 800 C C . GLY A 1 103 ? 0.027 11.266 6.196 1.00 96.12 103 GLY A C 1
ATOM 801 O O . GLY A 1 103 ? 0.429 12.247 6.824 1.00 96.12 103 GLY A O 1
ATOM 802 N N . ALA A 1 104 ? -0.357 10.139 6.799 1.00 97.38 104 ALA A N 1
ATOM 803 C CA . ALA A 1 104 ? -0.166 9.918 8.231 1.00 97.38 104 ALA A CA 1
ATOM 804 C C . ALA A 1 104 ? 1.329 9.866 8.576 1.00 97.38 104 ALA A C 1
ATOM 806 O O . ALA A 1 104 ? 2.120 9.257 7.851 1.00 97.38 104 ALA A O 1
ATOM 807 N N . LYS A 1 105 ? 1.715 10.486 9.694 1.00 95.38 105 LYS A N 1
ATOM 808 C CA . LYS A 1 105 ? 3.109 10.507 10.171 1.00 95.38 105 LYS A CA 1
ATOM 809 C C . LYS A 1 105 ? 3.345 9.624 11.392 1.00 95.38 105 LYS A C 1
ATOM 811 O O . LYS A 1 105 ? 4.475 9.233 11.644 1.00 95.38 105 LYS A O 1
ATOM 816 N N . ASN A 1 106 ? 2.288 9.329 12.133 1.00 95.25 106 ASN A N 1
ATOM 817 C CA . ASN A 1 106 ? 2.274 8.498 13.330 1.00 95.25 106 ASN A CA 1
ATOM 818 C C . ASN A 1 106 ? 0.889 7.834 13.449 1.00 95.25 106 ASN A C 1
ATOM 820 O O . ASN A 1 106 ? 0.012 8.041 12.600 1.00 95.25 106 ASN A O 1
ATOM 824 N N . LYS A 1 107 ? 0.688 7.029 14.494 1.00 94.75 107 LYS A N 1
ATOM 825 C CA . LYS A 1 107 ? -0.574 6.311 14.721 1.00 94.75 107 LYS A CA 1
ATOM 826 C C . LYS A 1 107 ? -1.782 7.225 14.953 1.00 94.75 107 LYS A C 1
ATOM 828 O O . LYS A 1 107 ? -2.889 6.856 14.560 1.00 94.75 107 LYS A O 1
ATOM 833 N N . ASP A 1 108 ? -1.575 8.388 15.567 1.00 95.81 108 ASP A N 1
ATOM 834 C CA . ASP A 1 108 ? -2.649 9.301 15.972 1.00 95.81 108 ASP A CA 1
ATOM 835 C C . ASP A 1 108 ? -3.153 10.123 14.775 1.00 95.81 108 ASP A C 1
ATOM 837 O O . ASP A 1 108 ? -4.343 10.422 14.671 1.00 95.81 108 ASP A O 1
ATOM 841 N N . ASP A 1 109 ? -2.277 10.372 13.799 1.00 96.81 109 ASP A N 1
ATOM 842 C CA . ASP A 1 109 ? -2.604 11.050 12.543 1.00 96.81 109 AS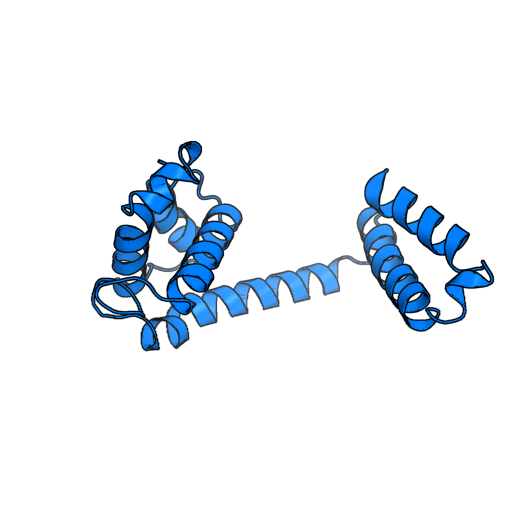P A CA 1
ATOM 843 C C . ASP A 1 109 ? -3.292 10.138 11.512 1.00 96.81 109 ASP A C 1
ATOM 845 O O . ASP A 1 109 ? -3.794 10.624 10.497 1.00 96.81 109 ASP A O 1
ATOM 849 N N . ALA A 1 110 ? -3.324 8.819 11.731 1.00 97.00 110 ALA A N 1
ATOM 850 C CA . ALA A 1 110 ? -3.805 7.866 10.732 1.00 97.00 110 ALA A CA 1
ATOM 851 C C . ALA A 1 110 ? -5.286 8.054 10.383 1.00 97.00 110 ALA A C 1
ATOM 853 O O . ALA A 1 110 ? -5.631 8.105 9.203 1.00 97.00 110 ALA A O 1
ATOM 854 N N . ILE A 1 111 ? -6.160 8.198 11.386 1.00 97.62 111 ILE A N 1
ATOM 855 C CA . ILE A 1 111 ? -7.600 8.378 11.149 1.00 97.62 111 ILE A CA 1
ATOM 856 C C . ILE A 1 111 ? -7.879 9.689 10.394 1.00 97.62 111 ILE A C 1
ATOM 858 O O . ILE A 1 111 ? -8.478 9.608 9.320 1.00 97.62 111 ILE A O 1
ATOM 862 N N . PRO A 1 112 ? -7.382 10.865 10.834 1.00 97.94 112 PRO A N 1
ATOM 863 C CA . PRO A 1 112 ? -7.514 12.098 10.053 1.00 97.94 112 PRO A CA 1
ATOM 864 C C . PRO A 1 112 ? -6.956 11.991 8.626 1.00 97.94 112 PRO A C 1
ATOM 866 O O . PRO A 1 112 ? -7.534 12.538 7.683 1.00 97.94 112 PRO A O 1
ATOM 869 N N . ALA A 1 113 ? -5.838 11.283 8.440 1.00 98.00 113 ALA A N 1
ATOM 870 C CA . ALA A 1 113 ? -5.233 11.105 7.124 1.00 98.00 113 ALA A CA 1
ATOM 871 C C . ALA A 1 113 ? -6.092 10.226 6.202 1.00 98.00 113 ALA A C 1
ATOM 873 O O . ALA A 1 113 ? -6.256 10.567 5.030 1.00 98.00 113 ALA A O 1
ATOM 874 N N . PHE A 1 114 ? -6.691 9.145 6.713 1.00 97.81 114 PHE A N 1
ATOM 875 C CA . PHE A 1 114 ? -7.66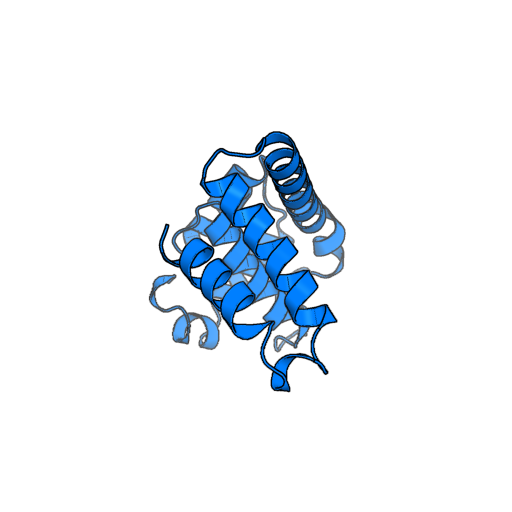4 8.350 5.958 1.00 97.81 114 PHE A CA 1
ATOM 876 C C . PHE A 1 114 ? -8.880 9.181 5.557 1.00 97.81 114 PHE A C 1
ATOM 878 O O . PHE A 1 114 ? -9.289 9.122 4.399 1.00 97.81 114 PHE A O 1
ATOM 885 N N . GLU A 1 115 ? -9.430 9.984 6.471 1.00 97.19 115 GLU A N 1
ATOM 886 C CA . GLU A 1 115 ? -10.603 10.814 6.175 1.00 97.19 115 GLU A CA 1
ATOM 887 C C . GLU A 1 115 ? -10.314 11.830 5.075 1.00 97.19 115 GLU A C 1
ATOM 889 O O . GLU A 1 115 ? -11.072 11.962 4.114 1.00 97.19 115 GLU A O 1
ATOM 894 N N . LYS A 1 116 ? -9.160 12.496 5.166 1.00 97.12 116 LYS A N 1
ATOM 895 C CA . LYS A 1 116 ? -8.690 13.412 4.128 1.00 97.12 116 LYS A CA 1
ATOM 896 C C . LYS A 1 116 ? -8.427 12.692 2.805 1.00 97.12 116 LYS A C 1
ATOM 898 O O . LYS A 1 116 ? -8.802 13.202 1.753 1.00 97.12 116 LYS A O 1
ATOM 903 N N . GLY A 1 117 ? -7.758 11.541 2.850 1.00 95.44 117 GLY A N 1
ATOM 904 C CA . GLY A 1 117 ? -7.347 10.787 1.667 1.00 95.44 117 GLY A CA 1
ATOM 905 C C . GLY A 1 117 ? -8.519 10.165 0.913 1.00 95.44 117 GLY A C 1
ATOM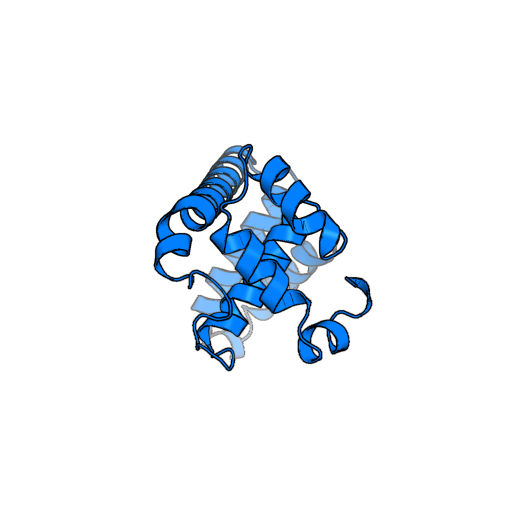 906 O O . GLY A 1 117 ? -8.504 10.130 -0.314 1.00 95.44 117 GLY A O 1
ATOM 907 N N . PHE A 1 118 ? -9.541 9.702 1.631 1.00 95.12 118 PHE A N 1
ATOM 908 C CA . PHE A 1 118 ? -10.720 9.052 1.052 1.00 95.12 118 PHE A CA 1
ATOM 909 C C . PHE A 1 118 ? -11.944 9.965 0.941 1.00 95.12 118 PHE A C 1
ATOM 911 O O . PHE A 1 118 ? -12.954 9.540 0.381 1.00 95.12 118 PHE A O 1
ATOM 918 N N . GLY A 1 119 ? -11.850 11.201 1.443 1.00 94.00 119 GLY A N 1
ATOM 919 C CA . GLY A 1 119 ? -12.875 12.240 1.330 1.00 94.00 119 GLY A CA 1
ATOM 920 C C . GLY A 1 119 ? -14.114 12.020 2.200 1.00 94.00 119 GLY A C 1
ATOM 921 O O . GLY A 1 119 ? -15.117 12.702 2.011 1.00 94.00 119 GLY A O 1
ATOM 922 N N . GLU A 1 120 ? -14.072 11.070 3.132 1.00 93.56 120 GLU A N 1
ATOM 923 C CA . GLU A 1 120 ? -15.220 10.625 3.923 1.00 93.56 120 GLU A CA 1
ATOM 924 C C . GLU A 1 120 ? -14.781 10.174 5.316 1.00 93.56 120 GLU A C 1
ATOM 926 O O . GLU A 1 120 ? -13.627 9.811 5.533 1.00 93.56 120 GLU A O 1
ATOM 931 N N . ARG A 1 121 ? -15.725 10.142 6.259 1.00 96.50 121 ARG A N 1
ATOM 932 C CA . ARG A 1 121 ? -15.473 9.677 7.626 1.00 96.50 121 ARG A CA 1
ATOM 933 C C . ARG A 1 121 ? -15.071 8.200 7.652 1.00 96.50 121 ARG A C 1
ATOM 935 O O . ARG A 1 121 ? -15.696 7.372 6.989 1.00 96.50 121 ARG A O 1
ATOM 942 N N . VAL A 1 122 ? -14.087 7.853 8.482 1.00 96.94 122 VAL A N 1
ATOM 943 C CA . VAL A 1 122 ? -13.672 6.454 8.665 1.00 96.94 122 VAL A CA 1
ATOM 944 C C . VAL A 1 122 ? -14.725 5.692 9.489 1.00 96.94 122 VAL A C 1
ATOM 946 O O . VAL A 1 122 ? -15.123 6.160 10.561 1.00 96.94 122 VAL A O 1
ATOM 949 N N . PRO A 1 123 ? -15.174 4.505 9.039 1.00 96.44 123 PRO A N 1
ATOM 950 C CA . PRO A 1 123 ? -16.078 3.651 9.806 1.00 96.44 123 PRO A CA 1
ATOM 951 C C . PRO A 1 123 ? -15.544 3.276 11.196 1.00 96.44 123 PRO A C 1
ATOM 953 O O . PRO A 1 123 ? -14.368 2.951 11.362 1.00 96.44 123 PRO A O 1
ATOM 956 N N . ALA A 1 124 ? -16.434 3.228 12.193 1.00 96.19 124 ALA A N 1
ATOM 957 C CA . ALA A 1 124 ? -16.069 2.982 13.592 1.00 96.19 124 ALA A CA 1
ATOM 958 C C . ALA A 1 124 ? -15.314 1.658 13.816 1.00 96.19 124 ALA A C 1
ATOM 960 O O . ALA A 1 124 ? -14.374 1.628 14.609 1.00 96.19 124 ALA A O 1
ATOM 961 N N . LYS A 1 125 ? -15.660 0.591 13.079 1.00 96.88 125 LYS A N 1
ATOM 962 C CA . LYS A 1 125 ? -14.943 -0.696 13.139 1.00 96.88 125 LYS A CA 1
ATOM 963 C C . LYS A 1 125 ? -13.467 -0.563 12.784 1.00 96.88 125 LYS A C 1
ATOM 965 O O . LYS A 1 125 ? -12.623 -1.157 13.442 1.00 96.88 125 LYS A O 1
ATOM 970 N N . ILE A 1 126 ? -13.142 0.256 11.784 1.00 97.12 126 ILE A N 1
ATOM 971 C CA . ILE A 1 126 ? -11.752 0.483 11.378 1.00 97.12 126 ILE A CA 1
ATOM 972 C C . ILE A 1 126 ? -11.019 1.307 12.430 1.00 97.12 126 ILE A C 1
ATOM 974 O O . ILE A 1 126 ? -9.878 0.994 12.751 1.00 97.12 126 ILE A O 1
ATOM 978 N N . VAL A 1 127 ? -11.673 2.321 13.005 1.00 96.88 127 VAL A N 1
ATOM 979 C CA . VAL A 1 127 ? -11.100 3.102 14.114 1.00 96.88 127 VAL A CA 1
ATOM 980 C C . VAL A 1 127 ? -10.788 2.194 15.309 1.00 96.88 127 VAL A C 1
ATOM 982 O O . VAL A 1 127 ? -9.688 2.257 15.855 1.00 96.88 127 VAL A O 1
ATOM 985 N N . SER A 1 128 ? -11.731 1.326 15.688 1.00 96.38 128 SER A N 1
ATOM 986 C CA . SER A 1 128 ? -11.554 0.364 16.782 1.00 96.38 128 SER A CA 1
ATOM 987 C C . SER A 1 128 ? -10.415 -0.615 16.496 1.00 96.38 128 SER A C 1
ATOM 989 O O . SER A 1 128 ? -9.521 -0.776 17.327 1.00 96.38 128 SER A O 1
ATOM 991 N N . TYR A 1 129 ? -10.398 -1.199 15.297 1.00 97.44 129 TYR A N 1
ATOM 992 C CA . TYR A 1 129 ? -9.353 -2.122 14.871 1.00 97.44 129 TYR A CA 1
ATOM 993 C C . TYR A 1 129 ? -7.968 -1.459 14.859 1.00 97.44 129 TYR A C 1
ATOM 995 O O . TYR A 1 129 ? -7.010 -2.002 15.405 1.00 97.44 129 TYR A O 1
ATOM 1003 N N . TRP A 1 130 ? -7.856 -0.257 14.285 1.00 97.06 130 TRP A N 1
ATOM 1004 C CA . TRP A 1 130 ? -6.605 0.503 14.235 1.00 97.06 130 TRP A CA 1
ATOM 1005 C C . TRP A 1 130 ? -6.050 0.781 15.631 1.00 97.06 130 TRP A C 1
ATOM 1007 O O . TRP A 1 130 ? -4.858 0.588 15.881 1.00 97.06 130 TRP A O 1
ATOM 1017 N N . LYS A 1 131 ? -6.924 1.183 16.558 1.00 95.44 131 LYS A N 1
ATOM 1018 C CA . LYS A 1 131 ? -6.560 1.379 17.960 1.00 95.44 131 LYS A CA 1
ATOM 1019 C C . LYS A 1 131 ? -6.049 0.077 18.583 1.00 95.44 131 LYS A C 1
ATOM 1021 O O . LYS A 1 131 ? -4.931 0.051 19.089 1.00 95.44 131 LYS A O 1
ATOM 1026 N N . ALA A 1 132 ? -6.818 -1.009 18.475 1.00 95.38 132 ALA A N 1
ATOM 1027 C CA . ALA A 1 132 ? -6.434 -2.309 19.026 1.00 95.38 132 ALA A CA 1
ATOM 1028 C C . ALA A 1 132 ? -5.084 -2.788 18.474 1.00 95.38 132 ALA A C 1
ATOM 1030 O O . ALA A 1 132 ? -4.262 -3.322 19.213 1.00 95.38 132 ALA A O 1
ATOM 1031 N N . TRP A 1 133 ? -4.835 -2.568 17.182 1.00 95.38 133 TRP A N 1
ATOM 1032 C CA . TRP A 1 133 ? -3.596 -2.948 16.516 1.00 95.38 133 TRP A CA 1
ATOM 1033 C C . TRP A 1 133 ? -2.389 -2.127 16.973 1.00 95.38 133 TRP A C 1
ATOM 1035 O O . TRP A 1 133 ? -1.343 -2.695 17.299 1.00 95.38 133 TRP A O 1
ATOM 1045 N N . THR A 1 134 ? -2.530 -0.802 17.005 1.00 95.06 134 THR A N 1
ATOM 1046 C CA . THR A 1 134 ? -1.418 0.106 17.311 1.00 95.06 134 THR A CA 1
ATOM 1047 C C . THR A 1 134 ? -1.067 0.143 18.795 1.00 95.06 134 THR A C 1
ATOM 1049 O O . THR A 1 134 ? 0.073 0.422 19.137 1.00 95.06 134 THR A O 1
ATOM 1052 N N . GLU A 1 135 ? -1.977 -0.228 19.693 1.00 93.81 135 GLU A N 1
ATOM 1053 C CA . GLU A 1 135 ? -1.695 -0.322 21.135 1.00 93.81 135 GLU A CA 1
ATOM 1054 C C . GLU A 1 135 ? -0.917 -1.592 21.529 1.00 93.81 135 GLU A C 1
ATOM 1056 O O . GLU A 1 135 ? -0.501 -1.745 22.680 1.00 93.81 135 GLU A O 1
ATOM 1061 N N . ARG A 1 136 ? -0.672 -2.518 20.592 1.00 93.38 136 ARG A N 1
ATOM 1062 C CA . ARG A 1 136 ? 0.027 -3.775 20.892 1.00 93.38 136 ARG A CA 1
ATOM 1063 C C . ARG A 1 136 ? 1.493 -3.523 21.267 1.00 93.38 136 ARG A C 1
ATOM 1065 O O . ARG A 1 136 ? 2.214 -2.890 20.493 1.00 93.38 136 ARG A O 1
ATOM 1072 N N . PRO A 1 137 ? 2.019 -4.160 22.332 1.00 93.94 137 PRO A N 1
ATOM 1073 C CA . PRO A 1 137 ? 3.441 -4.077 22.675 1.00 93.94 137 PRO A CA 1
ATOM 1074 C C . PRO A 1 137 ? 4.372 -4.496 21.534 1.00 93.94 137 PRO A C 1
ATOM 1076 O O . PRO A 1 137 ? 5.425 -3.897 21.327 1.00 93.94 137 PRO A O 1
ATOM 1079 N N . SER A 1 138 ? 3.978 -5.509 20.755 1.00 91.25 138 SER A N 1
ATOM 1080 C CA . SER A 1 138 ? 4.745 -5.940 19.585 1.00 91.25 138 SER A CA 1
ATOM 1081 C C . SER A 1 138 ? 4.803 -4.867 18.503 1.00 91.25 138 SER A C 1
ATOM 1083 O O . SER A 1 138 ? 5.835 -4.739 17.859 1.00 91.25 138 SER A O 1
ATOM 1085 N N . TRP A 1 139 ? 3.717 -4.110 18.313 1.00 91.88 139 TRP A N 1
ATOM 1086 C CA . TRP A 1 139 ? 3.651 -3.020 17.344 1.00 91.88 139 TRP A CA 1
ATOM 1087 C C . TRP A 1 139 ? 4.544 -1.857 17.779 1.00 91.88 139 TRP A C 1
ATOM 1089 O O . TRP A 1 139 ? 5.432 -1.465 17.027 1.00 91.88 139 TRP A O 1
ATOM 1099 N N . ILE A 1 140 ? 4.402 -1.412 19.032 1.00 93.81 140 ILE A N 1
ATOM 1100 C CA . ILE A 1 140 ? 5.254 -0.380 19.647 1.00 93.81 140 ILE A CA 1
ATOM 1101 C C . ILE A 1 140 ? 6.737 -0.729 19.496 1.00 93.81 140 ILE A C 1
ATOM 1103 O O . ILE A 1 140 ? 7.557 0.118 19.156 1.00 93.81 140 ILE A O 1
ATOM 1107 N N . LYS A 1 141 ? 7.087 -2.001 19.717 1.00 93.69 141 LYS A N 1
ATOM 1108 C CA . LYS A 1 141 ? 8.468 -2.475 19.614 1.00 93.69 141 LYS A CA 1
ATOM 1109 C C . LYS A 1 141 ? 9.044 -2.354 18.199 1.00 93.69 141 LYS A C 1
ATOM 1111 O O . LYS A 1 141 ? 10.239 -2.102 18.076 1.00 93.69 141 LYS A O 1
ATOM 1116 N N . VAL A 1 142 ? 8.248 -2.601 17.157 1.00 90.31 142 VAL A N 1
ATOM 1117 C CA . VAL A 1 142 ? 8.739 -2.605 15.765 1.00 90.31 142 VAL A CA 1
ATOM 1118 C C . VAL A 1 142 ? 8.542 -1.276 15.035 1.00 90.31 142 VAL A C 1
ATOM 1120 O O . VAL A 1 142 ? 9.218 -1.057 14.036 1.00 90.31 142 VAL A O 1
ATOM 1123 N N . TYR A 1 143 ? 7.674 -0.401 15.548 1.00 87.75 143 TYR A N 1
ATOM 1124 C CA . TYR A 1 143 ? 7.424 0.946 15.025 1.00 87.75 143 TYR A CA 1
ATOM 1125 C C . TYR A 1 143 ? 7.525 2.018 16.123 1.00 87.75 143 TYR A C 1
ATOM 1127 O O . TYR A 1 143 ? 6.566 2.767 16.340 1.00 87.75 143 TYR A O 1
ATOM 1135 N N . PRO A 1 144 ? 8.651 2.104 16.852 1.00 90.00 144 PRO A N 1
ATOM 1136 C CA . PRO A 1 144 ? 8.806 3.072 17.938 1.00 90.00 144 PRO A CA 1
ATOM 1137 C C . PRO A 1 144 ? 8.675 4.528 17.467 1.00 90.00 144 PRO A C 1
ATOM 1139 O O . PRO A 1 144 ? 8.258 5.385 18.233 1.00 90.00 144 PRO A O 1
ATOM 1142 N N . GLU A 1 145 ? 9.003 4.815 16.209 1.00 88.69 145 GLU A N 1
ATOM 1143 C CA . GLU A 1 145 ? 8.920 6.144 15.598 1.00 88.69 145 GLU A CA 1
ATOM 1144 C C . GLU A 1 145 ? 7.499 6.585 15.223 1.00 88.69 145 GLU A C 1
ATOM 1146 O O . GLU A 1 145 ? 7.281 7.763 14.944 1.00 88.69 145 GLU A O 1
ATOM 1151 N N . LEU A 1 146 ? 6.542 5.653 15.187 1.00 84.06 146 LEU A N 1
ATOM 1152 C CA . LEU A 1 146 ? 5.140 5.939 14.865 1.00 84.06 146 LEU A CA 1
ATOM 1153 C C . LEU A 1 146 ? 4.271 6.112 16.122 1.00 84.06 146 LEU A C 1
ATOM 1155 O O . LEU A 1 146 ? 3.048 6.236 15.986 1.00 84.06 146 LEU A O 1
ATOM 1159 N N . HIS A 1 147 ? 4.887 6.086 17.309 1.00 80.38 147 HIS A N 1
ATOM 1160 C CA . HIS A 1 147 ? 4.234 6.081 18.617 1.00 80.38 147 HIS A CA 1
ATOM 1161 C C . HIS A 1 147 ? 4.294 7.401 19.370 1.00 80.38 147 HIS A C 1
ATOM 1163 O O . HIS A 1 147 ? 5.336 8.089 19.308 1.00 80.38 147 HIS A O 1
#